Protein AF-A0A2N1NPZ0-F1 (afdb_monomer_lite)

Foldseek 3Di:
DPPLQQWDDDPQDIDGDADPDCPDPRNCQQPVWKKKKKFAAPPDGPVLCVVVCVVQQFSGKDKDDDDPPDRIIMIITTHGPVSGDPPCPDWDWDQDPNTTMTIGIPVPDDPDD

Radius of gyration: 14.01 Å; chains: 1; bounding box: 39×33×36 Å

Organism: NCBI:txid588596

Secondary structure (DSSP, 8-state):
----TTEEEETTEEEEP--S-TTSHHHHHHHHSEEEEEEE-TT--HHHHHHHHHHTTEEEEEEPPPPTT-SSEEEEEEE-GGG--TT--S-EEEEETTEEEEEEETTTS----

Sequence (113 aa):
MKENYWSLEIENFVVRILPGNPDDPEYKKRTSHYFKITGLPLNTTAKDIEPLIKHVYGRTCTFTQTTKSSTMKNAYIYVSPDNYPENAINGASSLFEGYNLHVLPGHLSLKTC

pLDDT: mean 73.77, std 11.31, range [34.0, 85.81]

Structure (mmCIF, N/CA/C/O backbone):
data_AF-A0A2N1NPZ0-F1
#
_entry.id   AF-A0A2N1NPZ0-F1
#
loop_
_atom_site.group_PDB
_atom_site.id
_atom_site.type_symbol
_atom_site.label_atom_id
_atom_site.label_alt_id
_atom_site.label_comp_id
_atom_site.label_asym_id
_atom_site.label_entity_id
_atom_site.label_seq_id
_atom_site.pdbx_PDB_ins_code
_atom_site.Cartn_x
_atom_site.Cartn_y
_atom_site.Cartn_z
_atom_site.occupancy
_atom_site.B_iso_or_equiv
_atom_site.auth_seq_id
_atom_site.auth_comp_id
_atom_site.auth_asym_id
_atom_site.auth_atom_id
_atom_site.pdbx_PDB_model_num
ATOM 1 N N . MET A 1 1 ? -5.711 -20.086 -12.999 1.00 34.00 1 MET A N 1
ATOM 2 C CA . MET A 1 1 ? -5.544 -19.483 -11.660 1.00 34.00 1 MET A CA 1
ATOM 3 C C . MET A 1 1 ? -4.167 -18.836 -11.639 1.00 34.00 1 MET A C 1
ATOM 5 O O . MET A 1 1 ? -3.197 -19.552 -11.815 1.00 34.00 1 MET A O 1
ATOM 9 N N . LYS A 1 2 ? -4.059 -17.500 -11.599 1.00 40.81 2 LYS A N 1
ATOM 10 C CA . LYS A 1 2 ? -2.754 -16.826 -11.472 1.00 40.81 2 LYS A CA 1
ATOM 11 C C . LYS A 1 2 ? -2.488 -16.659 -9.982 1.00 40.81 2 LYS A C 1
ATOM 13 O O . LYS A 1 2 ? -3.129 -15.824 -9.353 1.00 40.81 2 LYS A O 1
ATOM 18 N N . GLU A 1 3 ? -1.609 -17.486 -9.436 1.00 45.66 3 GLU A N 1
ATOM 19 C CA . GLU A 1 3 ? -1.130 -17.368 -8.060 1.00 45.66 3 GLU A CA 1
ATOM 20 C C . GLU A 1 3 ? -0.514 -15.972 -7.866 1.00 45.66 3 GLU A C 1
ATOM 22 O O . GLU A 1 3 ? 0.480 -15.606 -8.496 1.00 45.66 3 GLU A O 1
ATOM 27 N N . ASN A 1 4 ? -1.160 -15.133 -7.054 1.00 57.34 4 ASN A N 1
ATOM 28 C CA . ASN A 1 4 ? -0.650 -13.814 -6.694 1.00 57.34 4 ASN A CA 1
ATOM 29 C C . ASN A 1 4 ? 0.409 -13.973 -5.592 1.00 57.34 4 ASN A C 1
ATOM 31 O O . ASN A 1 4 ? 0.141 -13.691 -4.434 1.00 57.34 4 ASN A O 1
ATOM 35 N N . TYR A 1 5 ? 1.636 -14.376 -5.940 1.00 62.72 5 TYR A N 1
ATOM 36 C CA . TYR A 1 5 ? 2.768 -14.562 -5.001 1.00 62.72 5 TYR A CA 1
ATOM 37 C C . TYR A 1 5 ? 3.243 -13.287 -4.260 1.00 62.72 5 TYR A C 1
ATOM 39 O O . TYR A 1 5 ? 4.321 -13.263 -3.662 1.00 62.72 5 TYR A O 1
ATOM 47 N N . TRP A 1 6 ? 2.500 -12.184 -4.352 1.00 69.31 6 TRP A N 1
ATOM 48 C CA . TRP A 1 6 ? 2.835 -10.894 -3.744 1.00 69.31 6 TRP A CA 1
ATOM 49 C C . TRP A 1 6 ? 2.099 -10.668 -2.421 1.00 69.31 6 TRP A C 1
ATOM 51 O O . TRP A 1 6 ? 2.561 -9.894 -1.575 1.00 69.31 6 TRP A O 1
ATOM 61 N N . SER A 1 7 ? 0.956 -11.322 -2.228 1.00 70.38 7 SER A N 1
ATOM 62 C CA . SER A 1 7 ? 0.201 -11.259 -0.985 1.00 70.38 7 SER A CA 1
ATOM 63 C C . SER A 1 7 ? -0.462 -12.595 -0.680 1.00 70.38 7 SER A C 1
ATOM 65 O O . SER A 1 7 ? -0.866 -13.325 -1.581 1.00 70.38 7 SER A O 1
ATOM 67 N N . LEU A 1 8 ? -0.525 -12.923 0.605 1.00 78.00 8 LEU A N 1
ATOM 68 C CA . LEU A 1 8 ? -1.201 -14.102 1.116 1.00 78.00 8 LEU A CA 1
ATOM 69 C C . LEU A 1 8 ? -2.317 -13.647 2.049 1.00 78.00 8 LEU A C 1
ATOM 71 O O . LEU A 1 8 ? -2.082 -12.863 2.969 1.00 78.00 8 LEU A O 1
ATOM 75 N N . GLU A 1 9 ? -3.520 -14.147 1.816 1.00 70.94 9 GLU A N 1
ATOM 76 C CA . GLU A 1 9 ? -4.661 -13.909 2.690 1.00 70.94 9 GLU A CA 1
ATOM 77 C C . GLU A 1 9 ? -4.708 -15.024 3.738 1.00 70.94 9 GLU A C 1
ATOM 79 O O . GLU A 1 9 ? -4.915 -16.191 3.409 1.00 70.94 9 GLU A O 1
ATOM 84 N N . ILE A 1 10 ? -4.475 -14.672 5.002 1.00 74.44 10 ILE A N 1
ATOM 85 C CA . ILE A 1 10 ? -4.605 -15.574 6.149 1.00 74.44 10 ILE A CA 1
ATOM 86 C C . ILE A 1 10 ? -5.747 -15.040 7.015 1.00 74.44 10 ILE A C 1
ATOM 88 O O . ILE A 1 10 ? -5.583 -14.062 7.740 1.00 74.44 10 ILE A O 1
ATOM 92 N N . GLU A 1 11 ? -6.915 -15.678 6.933 1.00 72.62 11 GLU A N 1
ATOM 93 C CA . GLU A 1 11 ? -8.134 -15.328 7.682 1.00 72.62 11 GLU A CA 1
ATOM 94 C C . GLU A 1 11 ? -8.628 -13.877 7.475 1.00 72.62 11 GLU A C 1
ATOM 96 O O . GLU A 1 11 ? -9.382 -13.585 6.540 1.00 72.62 11 GLU A O 1
ATOM 101 N N . ASN A 1 12 ? -8.253 -12.971 8.384 1.00 67.12 12 ASN A N 1
ATOM 102 C CA . ASN A 1 12 ? -8.567 -11.538 8.353 1.00 67.12 12 ASN A CA 1
ATOM 103 C C . ASN A 1 12 ? -7.326 -10.673 8.083 1.00 67.12 12 ASN A C 1
ATOM 105 O O . ASN A 1 12 ? -7.417 -9.446 8.049 1.00 67.12 12 ASN A O 1
ATOM 109 N N . PHE A 1 13 ? -6.171 -11.304 7.878 1.00 65.88 13 PHE A N 1
ATOM 110 C CA . PHE A 1 13 ? -4.901 -10.653 7.611 1.00 65.88 13 PHE A CA 1
ATOM 111 C C . PHE A 1 13 ? -4.509 -10.824 6.150 1.00 65.88 13 PHE A C 1
ATOM 113 O O . PHE A 1 13 ? -4.664 -11.888 5.556 1.00 65.88 13 PHE A O 1
ATOM 120 N N . VAL A 1 14 ? -3.933 -9.767 5.587 1.00 72.44 14 VAL A N 1
ATOM 121 C CA . VAL A 1 14 ? -3.265 -9.818 4.289 1.00 72.44 14 VAL A CA 1
ATOM 122 C C . VAL A 1 14 ? -1.783 -9.610 4.541 1.00 72.44 14 VAL A C 1
ATOM 124 O O . VAL A 1 14 ? -1.357 -8.535 4.968 1.00 72.44 14 VAL A O 1
ATOM 127 N N . VAL A 1 15 ? -0.999 -10.658 4.319 1.00 74.94 15 VAL A N 1
ATOM 128 C CA . VAL A 1 15 ? 0.448 -10.662 4.518 1.00 74.94 15 VAL A CA 1
ATOM 129 C C . VAL A 1 15 ? 1.124 -10.355 3.192 1.00 74.94 15 VAL A C 1
ATOM 131 O O . VAL A 1 15 ? 0.849 -10.985 2.174 1.00 74.94 15 VAL A O 1
ATOM 134 N N . ARG A 1 16 ? 2.032 -9.381 3.193 1.00 80.50 16 ARG A N 1
ATOM 135 C CA . ARG A 1 16 ? 2.852 -9.056 2.025 1.00 80.50 16 ARG A CA 1
ATOM 136 C C . ARG A 1 16 ? 4.062 -9.982 1.958 1.00 80.50 16 ARG A C 1
ATOM 138 O O . ARG A 1 16 ? 4.824 -10.057 2.916 1.00 80.50 16 ARG A O 1
ATOM 145 N N . ILE A 1 17 ? 4.278 -10.601 0.799 1.00 81.81 17 ILE A N 1
ATOM 146 C CA . ILE A 1 17 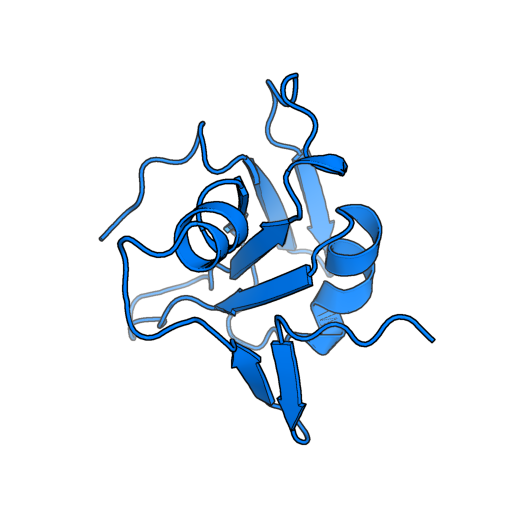? 5.482 -11.387 0.514 1.00 81.81 17 ILE A CA 1
ATOM 147 C C . ILE A 1 17 ? 6.441 -10.515 -0.294 1.00 81.81 17 ILE A C 1
ATOM 149 O O . ILE A 1 17 ? 6.110 -10.041 -1.388 1.00 81.81 17 ILE A O 1
ATOM 153 N N . LEU A 1 18 ? 7.635 -10.293 0.245 1.00 81.44 18 LEU A N 1
ATOM 154 C CA . LEU A 1 18 ? 8.667 -9.468 -0.371 1.00 81.44 18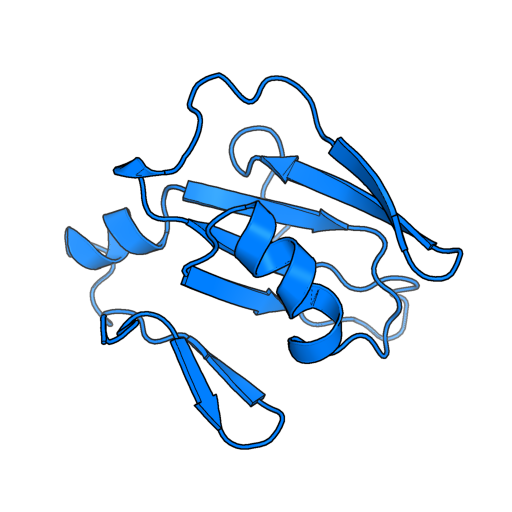 LEU A CA 1
ATOM 155 C C . LEU A 1 18 ? 10.032 -10.161 -0.228 1.00 81.44 18 LEU A C 1
ATOM 157 O O . LEU A 1 18 ? 10.294 -10.728 0.834 1.00 81.44 18 LEU A O 1
ATOM 161 N N . PRO A 1 19 ? 10.897 -10.126 -1.258 1.00 81.06 19 PRO A N 1
ATOM 162 C CA . PRO A 1 19 ? 12.264 -10.621 -1.140 1.00 81.06 19 PRO A CA 1
ATOM 163 C C . PRO A 1 19 ? 13.018 -9.876 -0.035 1.00 81.06 19 PRO A C 1
ATOM 165 O O . PRO A 1 19 ? 12.853 -8.669 0.125 1.00 81.06 19 PRO A O 1
ATOM 168 N N . GLY A 1 20 ? 13.872 -10.579 0.712 1.00 78.12 20 GLY A N 1
ATOM 169 C CA . GLY A 1 20 ? 14.686 -9.956 1.763 1.00 78.12 20 GLY A CA 1
ATOM 170 C C . GLY A 1 20 ? 15.799 -9.046 1.227 1.00 78.12 20 GLY A C 1
ATOM 171 O O . GLY A 1 20 ? 16.284 -8.187 1.956 1.00 78.12 20 GLY A O 1
ATOM 172 N N . ASN A 1 21 ? 16.195 -9.217 -0.040 1.00 84.75 21 ASN A N 1
ATOM 173 C CA . ASN A 1 21 ? 17.233 -8.410 -0.671 1.00 84.75 21 ASN A CA 1
ATOM 174 C C . ASN A 1 21 ? 16.617 -7.196 -1.403 1.00 84.75 21 ASN A C 1
ATOM 176 O O . ASN A 1 21 ? 15.891 -7.397 -2.380 1.00 84.75 21 ASN A O 1
ATOM 180 N N . PRO A 1 22 ? 16.910 -5.949 -0.986 1.00 77.12 22 PRO A N 1
ATOM 181 C CA . PRO A 1 22 ? 16.375 -4.743 -1.621 1.00 77.12 22 PRO A CA 1
ATOM 182 C C . PRO A 1 22 ? 16.925 -4.484 -3.032 1.00 77.12 22 PRO A C 1
ATOM 184 O O . PRO A 1 22 ? 16.308 -3.747 -3.806 1.00 77.12 22 PRO A O 1
ATOM 187 N N . ASP A 1 23 ? 18.066 -5.080 -3.388 1.00 80.69 23 ASP A N 1
ATOM 188 C CA . ASP A 1 23 ? 18.650 -4.935 -4.723 1.00 80.69 23 ASP A CA 1
ATOM 189 C C . ASP A 1 23 ? 18.075 -5.891 -5.761 1.00 80.69 23 ASP A C 1
ATOM 191 O O . ASP A 1 23 ? 18.294 -5.691 -6.960 1.00 80.69 23 ASP A O 1
ATOM 195 N N . ASP A 1 24 ? 17.293 -6.872 -5.313 1.00 82.69 24 ASP A N 1
ATOM 196 C CA . ASP A 1 24 ? 16.669 -7.843 -6.190 1.00 82.69 24 ASP A CA 1
ATOM 197 C C . ASP A 1 24 ? 15.703 -7.149 -7.175 1.00 82.69 24 ASP A C 1
ATOM 199 O O . ASP A 1 24 ? 14.891 -6.300 -6.772 1.00 82.69 24 ASP A O 1
ATOM 203 N N . PRO A 1 25 ? 15.759 -7.476 -8.480 1.00 80.50 25 PRO A N 1
ATOM 204 C CA . PRO A 1 25 ? 14.867 -6.879 -9.472 1.00 80.50 25 PRO A CA 1
ATOM 205 C C . PRO A 1 25 ? 13.392 -7.122 -9.141 1.00 80.50 25 PRO A C 1
ATOM 207 O O . PRO A 1 25 ? 12.542 -6.284 -9.456 1.00 80.50 25 PRO A O 1
ATOM 210 N N . GLU A 1 26 ? 13.066 -8.221 -8.462 1.00 79.62 26 GLU A N 1
ATOM 211 C CA . GLU A 1 26 ? 11.714 -8.516 -8.022 1.00 79.62 26 GLU A CA 1
ATOM 212 C C . GLU A 1 26 ? 11.278 -7.610 -6.864 1.00 79.62 26 GLU A C 1
ATOM 214 O O . GLU A 1 26 ? 10.140 -7.135 -6.860 1.00 79.62 26 GLU A O 1
ATOM 219 N N . TYR A 1 27 ? 12.178 -7.283 -5.930 1.00 81.25 27 TYR A N 1
ATOM 220 C CA . TYR A 1 27 ? 11.913 -6.303 -4.872 1.00 81.25 27 TYR A CA 1
ATOM 221 C C . TYR A 1 27 ? 11.574 -4.938 -5.471 1.00 81.25 27 TYR A C 1
ATOM 223 O O . TYR A 1 27 ? 10.550 -4.339 -5.123 1.00 81.25 27 TYR A O 1
ATOM 231 N N . LYS A 1 28 ? 12.395 -4.466 -6.418 1.00 79.75 28 LYS A N 1
ATOM 232 C CA . LYS A 1 28 ? 12.179 -3.193 -7.122 1.00 79.75 28 LYS A CA 1
ATOM 233 C C . LYS A 1 28 ? 10.850 -3.237 -7.880 1.00 79.75 28 LYS A C 1
ATOM 235 O O . LYS A 1 28 ? 9.991 -2.387 -7.661 1.00 79.75 28 LYS A O 1
ATOM 240 N N . LYS A 1 29 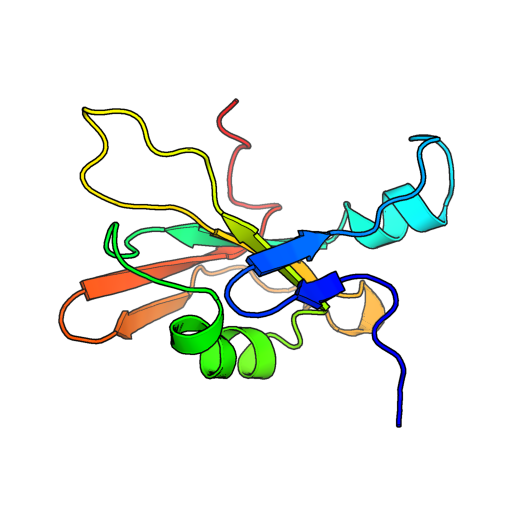? 10.579 -4.303 -8.640 1.00 81.12 29 LYS A N 1
ATOM 241 C CA . LYS A 1 29 ? 9.296 -4.490 -9.343 1.00 81.12 29 LYS A CA 1
ATOM 242 C C . LYS A 1 29 ? 8.082 -4.443 -8.401 1.00 81.12 29 LYS A C 1
ATOM 244 O O . LYS A 1 29 ? 7.068 -3.843 -8.751 1.00 81.12 29 LYS A O 1
ATOM 249 N N . ARG A 1 30 ? 8.186 -5.042 -7.210 1.00 77.38 30 ARG A N 1
ATOM 250 C CA . ARG A 1 30 ? 7.125 -5.100 -6.183 1.00 77.38 30 ARG A CA 1
ATOM 251 C C . ARG A 1 30 ? 6.946 -3.803 -5.387 1.00 77.38 30 ARG A C 1
ATOM 253 O O . ARG A 1 30 ? 5.965 -3.684 -4.650 1.00 77.38 30 ARG A O 1
ATOM 260 N N . THR A 1 31 ? 7.884 -2.858 -5.462 1.00 77.25 31 THR A N 1
ATOM 261 C CA . THR A 1 31 ? 7.892 -1.636 -4.634 1.00 77.25 31 THR A CA 1
ATOM 262 C C . THR A 1 31 ? 7.830 -0.337 -5.432 1.00 77.25 31 THR A C 1
ATOM 264 O O . THR A 1 31 ? 7.422 0.673 -4.858 1.00 77.25 31 THR A O 1
ATOM 267 N N . SER A 1 32 ? 8.173 -0.350 -6.723 1.00 77.75 32 SER A N 1
ATOM 268 C CA . SER A 1 32 ? 8.226 0.856 -7.558 1.00 77.75 32 SER A CA 1
ATOM 269 C C . SER A 1 32 ? 6.858 1.486 -7.816 1.00 77.75 32 SER A C 1
ATOM 271 O O . SER A 1 32 ? 6.729 2.704 -7.737 1.00 77.75 32 SER A O 1
ATOM 273 N N . HIS A 1 33 ? 5.825 0.681 -8.085 1.00 82.06 33 HIS A N 1
ATOM 274 C CA . HIS A 1 33 ? 4.502 1.187 -8.461 1.00 82.06 33 HIS A CA 1
ATOM 275 C C . HIS A 1 33 ? 3.477 0.917 -7.367 1.00 82.06 33 HIS A C 1
ATOM 277 O O . HIS A 1 33 ? 3.146 -0.230 -7.055 1.00 82.06 33 HIS A O 1
ATOM 283 N N . TYR A 1 34 ? 2.964 1.995 -6.780 1.00 83.19 34 TYR A N 1
ATOM 284 C CA . TYR A 1 34 ? 1.922 1.924 -5.768 1.00 83.19 34 TYR A CA 1
ATOM 285 C C . TYR A 1 34 ? 0.941 3.090 -5.870 1.00 83.19 34 TYR A C 1
ATOM 287 O O . TYR A 1 34 ? 1.253 4.144 -6.425 1.00 83.19 34 TYR A O 1
ATOM 295 N N . PHE A 1 35 ? -0.241 2.894 -5.300 1.00 83.06 35 PHE A N 1
ATOM 296 C CA . PHE A 1 35 ? -1.246 3.910 -5.024 1.00 83.06 35 PHE A CA 1
ATOM 297 C C . PHE A 1 35 ? -1.388 4.055 -3.512 1.00 83.06 35 PHE A C 1
ATOM 299 O O . PHE A 1 35 ? -1.501 3.063 -2.795 1.00 83.06 35 PHE A O 1
ATOM 306 N N . LYS A 1 36 ? -1.370 5.288 -3.019 1.00 85.25 36 LYS A N 1
ATOM 307 C CA . LYS A 1 36 ? -1.713 5.632 -1.645 1.00 85.25 36 LYS A CA 1
ATOM 308 C C . LYS A 1 36 ? -3.194 5.970 -1.587 1.00 85.25 36 LYS A C 1
ATOM 310 O O . LYS A 1 36 ? -3.652 6.851 -2.301 1.00 85.25 36 LYS A O 1
ATOM 315 N N . ILE A 1 37 ? -3.918 5.306 -0.709 1.00 85.38 37 ILE A N 1
ATOM 316 C CA . ILE A 1 37 ? -5.299 5.620 -0.373 1.00 85.38 37 ILE A CA 1
ATOM 317 C C . ILE A 1 37 ? -5.294 6.295 0.986 1.00 85.38 37 ILE A C 1
ATOM 319 O O . ILE A 1 37 ? -4.727 5.762 1.943 1.00 85.38 37 ILE A O 1
ATOM 323 N N . THR A 1 38 ? -5.927 7.454 1.069 1.00 84.88 38 THR A N 1
ATOM 324 C CA . THR A 1 38 ? -6.120 8.206 2.309 1.00 84.88 38 THR A CA 1
ATOM 325 C C . THR A 1 38 ? -7.610 8.417 2.569 1.00 84.88 38 THR A C 1
ATOM 327 O O . THR A 1 38 ? -8.434 8.274 1.662 1.00 84.88 38 THR A O 1
ATOM 330 N N . GLY A 1 39 ? -7.964 8.727 3.819 1.00 81.19 39 GLY A N 1
ATOM 331 C CA . GLY A 1 39 ? -9.358 8.957 4.219 1.00 81.19 39 GLY A CA 1
ATOM 332 C C . GLY A 1 39 ? -10.143 7.694 4.585 1.00 81.19 39 GLY A C 1
ATOM 333 O O . GLY A 1 39 ? -11.361 7.761 4.714 1.00 81.19 39 GLY A O 1
ATOM 334 N N . LEU A 1 40 ? -9.476 6.549 4.779 1.00 85.25 40 LEU A N 1
ATOM 335 C CA . LEU A 1 40 ? -10.154 5.316 5.188 1.00 85.25 40 LEU A CA 1
ATOM 336 C C . LEU A 1 40 ? -10.542 5.379 6.674 1.00 85.25 40 LEU A C 1
ATOM 338 O O . LEU A 1 40 ? -9.724 5.818 7.493 1.00 85.25 40 LEU A O 1
ATOM 342 N N . PRO A 1 41 ? -11.729 4.884 7.065 1.00 82.69 41 PRO A N 1
ATOM 343 C CA . PRO A 1 41 ? -12.065 4.734 8.473 1.00 82.69 41 PRO A CA 1
ATOM 344 C C . PRO A 1 41 ? -11.105 3.760 9.173 1.00 82.69 41 PRO A C 1
ATOM 346 O O . PRO A 1 41 ? -10.574 2.819 8.575 1.00 82.69 41 PRO A O 1
ATOM 349 N N . LEU A 1 42 ? -10.876 3.963 10.473 1.00 81.12 42 LEU A N 1
ATOM 350 C CA . LEU A 1 42 ? -9.916 3.164 11.250 1.00 81.12 42 LEU A CA 1
ATOM 351 C C . LEU A 1 42 ? -10.250 1.662 11.263 1.00 81.12 42 LEU A C 1
ATOM 353 O O . LEU A 1 42 ? -9.335 0.835 11.296 1.00 81.12 42 LEU A O 1
ATOM 357 N N . ASN A 1 43 ? -11.539 1.322 11.175 1.00 80.38 43 ASN A N 1
ATOM 358 C CA . ASN A 1 43 ? -12.040 -0.052 11.186 1.00 80.38 43 ASN A CA 1
ATOM 359 C C . ASN A 1 43 ? -12.009 -0.748 9.810 1.00 80.38 43 ASN A C 1
ATOM 361 O O . ASN A 1 43 ? -12.431 -1.893 9.699 1.00 80.38 43 ASN A O 1
ATOM 365 N N . THR A 1 44 ? -11.523 -0.077 8.760 1.00 80.12 44 THR A N 1
ATOM 366 C CA . THR A 1 44 ? -11.510 -0.661 7.409 1.00 80.12 44 THR A CA 1
ATOM 367 C C . THR A 1 44 ? -10.556 -1.847 7.326 1.00 80.12 44 THR A C 1
ATOM 369 O O . THR A 1 44 ? -9.389 -1.739 7.734 1.00 80.12 44 THR A O 1
ATOM 372 N N . THR A 1 45 ? -11.031 -2.947 6.744 1.00 80.12 45 THR A N 1
ATOM 373 C CA . THR A 1 45 ? -10.260 -4.167 6.483 1.00 80.12 45 THR A CA 1
ATOM 374 C C . THR A 1 45 ? -9.919 -4.279 4.994 1.00 80.12 45 THR A C 1
ATOM 376 O O . THR A 1 45 ? -10.503 -3.613 4.142 1.00 80.12 45 THR A O 1
ATOM 379 N N . ALA A 1 46 ? -8.953 -5.132 4.640 1.00 75.56 46 ALA A N 1
ATOM 380 C CA . ALA A 1 46 ? -8.601 -5.385 3.239 1.00 75.56 46 ALA A CA 1
ATOM 381 C C . ALA A 1 46 ? -9.791 -5.881 2.395 1.00 75.56 46 ALA A C 1
ATOM 383 O O . ALA A 1 46 ? -9.860 -5.555 1.214 1.00 75.56 46 ALA A O 1
ATOM 384 N N . LYS A 1 47 ? -10.732 -6.613 3.011 1.00 77.69 47 LYS A N 1
ATOM 385 C CA . LYS A 1 47 ? -11.948 -7.128 2.364 1.00 77.69 47 LYS A CA 1
ATOM 386 C C . LYS A 1 47 ? -12.885 -6.005 1.908 1.00 77.69 47 LYS A C 1
ATOM 388 O O . LYS A 1 47 ? -13.423 -6.074 0.810 1.00 77.69 47 LYS A O 1
ATOM 393 N N . ASP A 1 48 ? -13.010 -4.935 2.693 1.00 79.00 48 ASP A N 1
ATOM 394 C CA . ASP A 1 48 ? -13.856 -3.782 2.346 1.00 79.00 48 ASP A CA 1
ATOM 395 C C . ASP A 1 48 ? -13.298 -3.008 1.140 1.00 79.00 48 ASP A C 1
ATOM 397 O O . ASP A 1 48 ? -14.041 -2.484 0.313 1.00 79.00 48 ASP A O 1
ATOM 401 N N . ILE A 1 49 ? -11.967 -2.973 1.008 1.00 79.06 49 ILE A N 1
ATOM 402 C CA . ILE A 1 49 ? -11.251 -2.275 -0.073 1.00 79.06 49 ILE A CA 1
ATOM 403 C C . ILE A 1 49 ? -10.994 -3.210 -1.266 1.00 79.06 49 ILE A C 1
ATOM 405 O O . ILE A 1 49 ? -10.544 -2.763 -2.318 1.00 79.06 49 ILE A O 1
ATOM 409 N N . GLU A 1 50 ? -11.321 -4.499 -1.168 1.00 80.31 50 GLU A N 1
ATOM 410 C CA . GLU A 1 50 ? -11.191 -5.478 -2.250 1.00 80.31 50 GLU A CA 1
ATOM 411 C C . GLU A 1 50 ? -11.756 -5.010 -3.608 1.00 80.31 50 GLU A C 1
ATOM 413 O O . GLU A 1 50 ? -11.038 -5.143 -4.607 1.00 80.31 50 GLU A O 1
ATOM 418 N N . PRO A 1 51 ? -12.968 -4.418 -3.711 1.00 79.44 51 PRO A N 1
ATOM 419 C CA . PRO A 1 51 ? -13.466 -3.902 -4.990 1.00 79.44 51 PRO A CA 1
ATOM 420 C C . PRO A 1 51 ? -12.559 -2.815 -5.574 1.00 79.44 51 PRO A C 1
ATOM 422 O O . PRO A 1 51 ? -12.337 -2.772 -6.785 1.00 79.44 51 PRO A O 1
ATOM 425 N N . LEU A 1 52 ? -11.979 -1.973 -4.719 1.00 78.25 52 LEU A N 1
ATOM 426 C CA . LEU A 1 52 ? -11.069 -0.914 -5.130 1.00 78.25 52 LEU A CA 1
ATOM 427 C C . LEU A 1 52 ? -9.701 -1.484 -5.528 1.00 78.25 52 LEU A C 1
ATOM 429 O O . LEU A 1 52 ? -9.154 -1.069 -6.547 1.00 78.25 52 LEU A O 1
ATOM 433 N N . ILE A 1 53 ? -9.193 -2.493 -4.809 1.00 79.44 53 ILE A N 1
ATOM 434 C CA . ILE A 1 53 ? -7.981 -3.246 -5.177 1.00 79.44 53 ILE A CA 1
ATOM 435 C C . ILE A 1 53 ? -8.155 -3.879 -6.562 1.00 79.44 53 ILE A C 1
ATOM 437 O O . ILE A 1 53 ? -7.278 -3.731 -7.411 1.00 79.44 53 ILE A O 1
ATOM 441 N N . LYS A 1 54 ? -9.293 -4.529 -6.828 1.00 80.75 54 LYS A N 1
ATOM 442 C CA . LYS A 1 54 ? -9.596 -5.122 -8.140 1.00 80.75 54 LYS A CA 1
ATOM 443 C C . LYS A 1 54 ? -9.687 -4.066 -9.239 1.00 80.75 54 LYS A C 1
ATOM 445 O O . LYS A 1 54 ? -9.161 -4.292 -10.325 1.00 80.75 54 LYS A O 1
ATOM 450 N N . HIS A 1 55 ? -10.297 -2.916 -8.955 1.00 79.56 55 HIS A N 1
ATOM 451 C CA . HIS A 1 55 ? -10.427 -1.817 -9.914 1.00 79.56 55 HIS A CA 1
ATOM 452 C C . HIS A 1 55 ? -9.068 -1.252 -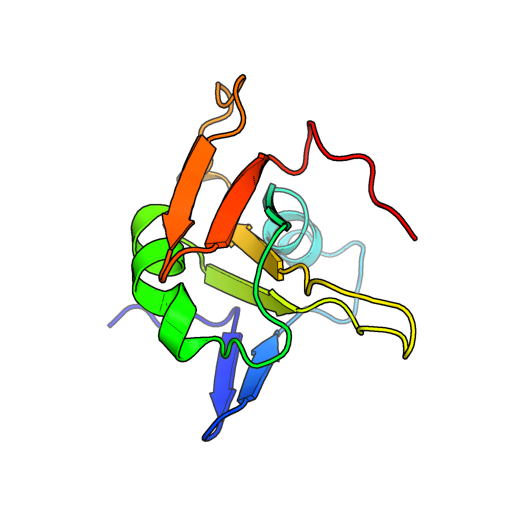10.351 1.00 79.56 55 HIS A C 1
ATOM 454 O O . HIS A 1 55 ? -8.854 -1.002 -11.535 1.00 79.56 55 HIS A O 1
ATOM 460 N N . VAL A 1 56 ? -8.127 -1.098 -9.415 1.00 75.38 56 VAL A N 1
ATOM 461 C CA . VAL A 1 56 ? -6.771 -0.589 -9.702 1.00 75.38 56 VAL A CA 1
ATOM 462 C C . VAL A 1 56 ? -5.772 -1.691 -10.079 1.00 75.38 56 VAL A C 1
ATOM 464 O O . VAL A 1 56 ? -4.570 -1.436 -10.135 1.00 75.38 56 VAL A O 1
ATOM 467 N N . TYR A 1 57 ? -6.244 -2.921 -10.317 1.00 78.50 57 TYR A N 1
ATOM 468 C CA . TYR A 1 57 ? -5.415 -4.106 -10.583 1.00 78.50 57 TYR A CA 1
ATOM 469 C C . TYR A 1 57 ? -4.322 -4.351 -9.525 1.00 78.50 57 TYR A C 1
ATOM 471 O O . TYR A 1 57 ? -3.229 -4.846 -9.820 1.00 78.50 57 TYR A O 1
ATOM 479 N N . GLY A 1 58 ? -4.625 -4.011 -8.272 1.00 75.94 58 GLY A N 1
ATOM 480 C CA . GLY A 1 58 ? -3.740 -4.168 -7.129 1.00 75.94 58 GLY A CA 1
ATOM 481 C C . GLY A 1 58 ? -3.368 -5.623 -6.863 1.00 75.94 58 GLY A C 1
ATOM 482 O O . GLY A 1 58 ? -4.210 -6.518 -6.879 1.00 75.94 58 GLY A O 1
ATOM 483 N N . ARG A 1 59 ? -2.080 -5.853 -6.603 1.00 77.81 59 ARG A N 1
ATOM 484 C CA . ARG A 1 59 ? -1.499 -7.166 -6.275 1.00 77.81 59 ARG A CA 1
ATOM 485 C C . ARG A 1 59 ? -1.306 -7.365 -4.775 1.00 77.81 59 ARG A C 1
ATOM 487 O O . ARG A 1 59 ? -1.363 -8.491 -4.289 1.00 77.81 59 ARG A O 1
ATOM 494 N N . THR A 1 60 ? -1.071 -6.275 -4.050 1.00 78.81 60 THR A N 1
ATOM 495 C CA . THR A 1 60 ? -0.884 -6.274 -2.595 1.00 78.81 60 THR A CA 1
ATOM 496 C C . THR A 1 60 ? -1.473 -5.003 -2.016 1.00 78.81 60 THR A C 1
ATOM 498 O O . THR A 1 60 ? -1.256 -3.931 -2.572 1.00 78.81 60 THR A O 1
ATOM 501 N N . CYS A 1 61 ? -2.141 -5.107 -0.870 1.00 80.62 61 CYS A N 1
ATOM 502 C CA . CYS A 1 61 ? -2.568 -3.967 -0.067 1.00 80.62 61 CYS A CA 1
ATOM 503 C C . CYS A 1 61 ? -1.852 -3.994 1.288 1.00 80.62 61 CYS A C 1
ATOM 505 O O . CYS A 1 61 ? -1.731 -5.043 1.917 1.00 80.62 61 CYS A O 1
ATOM 507 N N . THR A 1 62 ? -1.347 -2.851 1.739 1.00 82.19 62 THR A N 1
ATOM 508 C CA . THR A 1 62 ? -0.679 -2.701 3.036 1.00 82.19 62 THR A CA 1
ATOM 509 C C . THR A 1 62 ? -1.215 -1.473 3.746 1.00 82.19 62 THR A C 1
ATOM 511 O O . THR A 1 62 ? -1.194 -0.379 3.194 1.00 82.19 62 THR A O 1
ATOM 514 N N . PHE A 1 63 ? -1.666 -1.633 4.983 1.00 83.50 63 PHE A N 1
ATOM 515 C CA . PHE A 1 63 ? -2.133 -0.517 5.797 1.00 83.50 63 PHE A CA 1
ATOM 516 C C . PHE A 1 63 ? -0.981 0.139 6.555 1.00 83.50 63 PHE A C 1
ATOM 518 O O . PHE A 1 63 ? -0.070 -0.541 7.027 1.00 83.50 63 PHE A O 1
ATOM 525 N N . THR A 1 6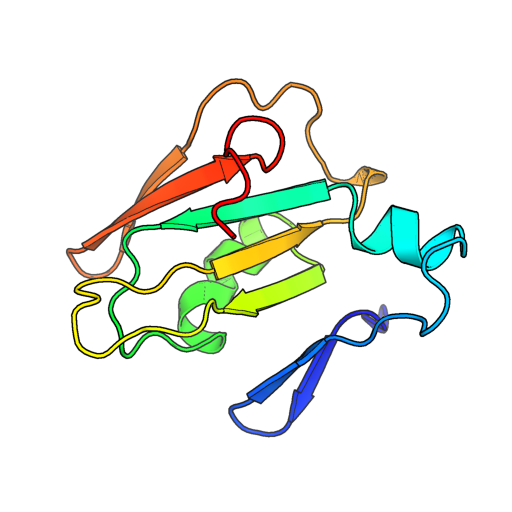4 ? -1.028 1.461 6.706 1.00 81.00 64 THR A N 1
ATOM 526 C CA . THR A 1 64 ? -0.132 2.165 7.629 1.00 81.00 64 THR A CA 1
ATOM 527 C C . THR A 1 64 ? -0.526 1.885 9.067 1.00 81.00 64 THR A C 1
ATOM 529 O O . THR A 1 64 ? -1.718 1.837 9.384 1.00 81.00 64 THR A O 1
ATOM 532 N N . GLN A 1 65 ? 0.467 1.806 9.951 1.00 74.38 65 GLN A N 1
ATOM 533 C CA . GLN A 1 65 ? 0.214 1.828 11.387 1.00 74.38 65 GLN A CA 1
ATOM 534 C C . GLN A 1 65 ? -0.468 3.148 11.763 1.00 74.38 65 GLN A C 1
ATOM 536 O O . GLN A 1 65 ? 0.021 4.230 11.445 1.00 74.38 65 GLN A O 1
ATOM 541 N N . THR A 1 66 ? -1.625 3.052 12.409 1.00 76.44 66 THR A N 1
ATOM 542 C CA . THR A 1 66 ? -2.371 4.206 12.915 1.00 76.44 66 THR A CA 1
ATOM 543 C C . THR A 1 66 ? -1.914 4.515 14.335 1.00 76.44 66 THR A C 1
ATOM 545 O O . THR A 1 66 ? -1.887 3.625 15.184 1.00 76.44 66 THR A O 1
ATOM 548 N N . THR A 1 67 ? -1.575 5.770 14.617 1.00 75.00 67 THR A N 1
ATOM 549 C CA . THR A 1 67 ? -1.302 6.248 15.981 1.00 75.00 67 THR A CA 1
ATOM 550 C C . THR A 1 67 ? -2.606 6.590 16.711 1.00 75.00 67 THR A C 1
ATOM 552 O O . THR A 1 67 ? -3.651 6.751 16.085 1.00 75.00 67 THR A O 1
ATOM 555 N N . LYS A 1 68 ? -2.571 6.741 18.045 1.00 72.00 68 LYS A N 1
ATOM 556 C CA . LYS A 1 68 ? -3.766 7.081 18.853 1.00 72.00 68 LYS A CA 1
ATOM 557 C C . LYS A 1 68 ? -4.432 8.412 18.463 1.00 72.00 68 LYS A C 1
ATOM 559 O O . LYS A 1 68 ? -5.599 8.609 18.767 1.00 72.00 68 LYS A O 1
ATOM 564 N N . SER A 1 69 ? -3.695 9.316 17.816 1.00 76.06 69 SER A N 1
ATOM 565 C CA . SER A 1 69 ? -4.190 10.604 17.313 1.00 76.06 69 SER A CA 1
ATOM 566 C C . SER A 1 69 ? -4.690 10.551 15.865 1.00 76.06 69 SER A C 1
ATOM 568 O O . SER A 1 69 ? -5.178 11.557 15.355 1.00 76.06 69 SER A O 1
ATOM 570 N N . SER A 1 70 ? -4.552 9.413 15.177 1.00 74.25 70 SER A N 1
ATOM 571 C CA . SER A 1 70 ? -4.974 9.280 13.784 1.00 74.25 70 SER A CA 1
ATOM 572 C C . SER A 1 70 ? -6.493 9.180 13.691 1.00 74.25 70 SER A C 1
ATOM 574 O O . SER A 1 70 ? -7.098 8.279 14.263 1.00 74.25 70 SER A O 1
ATOM 576 N N . THR A 1 71 ? -7.106 10.088 12.936 1.00 78.50 71 THR A N 1
ATOM 577 C CA . THR A 1 71 ? -8.549 10.084 12.642 1.00 78.50 71 THR A CA 1
ATOM 578 C C . THR A 1 71 ? -8.901 9.229 11.424 1.00 78.50 71 THR A C 1
ATOM 580 O O . THR A 1 71 ? -10.058 8.867 11.233 1.00 78.50 71 THR A O 1
ATOM 583 N N . MET A 1 72 ? -7.901 8.887 10.609 1.00 82.06 72 MET A N 1
ATOM 584 C CA . MET A 1 72 ? -8.034 8.093 9.392 1.00 82.06 72 MET A CA 1
ATOM 585 C C . MET A 1 72 ? -6.885 7.091 9.274 1.00 82.06 72 MET A C 1
ATOM 587 O O . MET A 1 72 ? -5.794 7.304 9.804 1.00 82.06 72 MET A O 1
ATOM 591 N N . LYS A 1 73 ? -7.116 6.009 8.538 1.00 85.62 73 LYS A N 1
ATOM 592 C CA . LYS A 1 73 ? -6.101 5.031 8.146 1.00 85.62 73 LYS A CA 1
ATOM 593 C C . LYS A 1 73 ? -5.683 5.297 6.698 1.00 85.62 73 LYS A C 1
ATOM 595 O O . LYS A 1 73 ? -6.486 5.740 5.878 1.00 85.62 73 LYS A O 1
ATOM 600 N N . ASN A 1 74 ? -4.422 5.020 6.380 1.00 85.31 74 ASN A N 1
ATOM 601 C CA . ASN A 1 74 ? -3.939 5.033 5.004 1.00 85.31 74 ASN A CA 1
ATOM 602 C C . ASN A 1 74 ? -3.634 3.605 4.555 1.00 85.31 74 ASN A C 1
ATOM 604 O O . ASN A 1 74 ? -3.235 2.756 5.358 1.00 85.31 74 ASN A O 1
ATOM 608 N N . ALA A 1 75 ? -3.804 3.348 3.266 1.00 84.81 75 ALA A N 1
ATOM 609 C CA . ALA A 1 75 ? -3.438 2.087 2.642 1.00 84.81 75 ALA A CA 1
ATOM 610 C C . ALA A 1 75 ? -2.537 2.336 1.434 1.00 84.81 75 ALA A C 1
ATOM 612 O O . ALA A 1 75 ? -2.660 3.343 0.744 1.00 84.81 75 ALA A O 1
ATOM 613 N N . TYR A 1 76 ? -1.636 1.405 1.169 1.00 85.69 76 TYR A N 1
ATOM 614 C CA . TYR A 1 76 ? -0.793 1.373 -0.011 1.00 85.69 76 TYR A CA 1
ATOM 615 C C . TYR A 1 76 ? -1.152 0.139 -0.822 1.00 85.69 76 TYR A C 1
ATOM 617 O O . TYR A 1 76 ? -1.006 -0.984 -0.340 1.00 85.69 76 TYR A O 1
ATOM 625 N N . ILE A 1 77 ? -1.609 0.348 -2.050 1.00 85.81 77 ILE A N 1
ATOM 626 C CA . ILE A 1 77 ? -1.863 -0.722 -3.006 1.00 85.81 77 ILE A CA 1
ATOM 627 C C . ILE A 1 77 ? -0.707 -0.769 -3.993 1.00 85.81 77 ILE A C 1
ATOM 629 O O . ILE A 1 77 ? -0.479 0.189 -4.723 1.00 85.81 77 ILE A O 1
ATOM 633 N N . TYR A 1 78 ? 0.006 -1.887 -4.035 1.00 83.38 78 TYR A N 1
ATOM 634 C CA . TYR A 1 78 ? 1.075 -2.134 -4.996 1.00 83.38 78 TYR A CA 1
ATOM 635 C C . TYR A 1 78 ? 0.514 -2.790 -6.250 1.00 83.38 78 TYR A C 1
ATOM 637 O O . TYR A 1 78 ? -0.297 -3.717 -6.169 1.00 83.38 78 TYR A O 1
ATOM 645 N N . VAL A 1 79 ? 0.968 -2.320 -7.406 1.00 82.75 79 VAL A N 1
ATOM 646 C CA . VAL A 1 79 ? 0.490 -2.754 -8.724 1.00 82.75 79 VAL A CA 1
ATOM 647 C C . VAL A 1 79 ? 1.685 -3.215 -9.548 1.00 82.75 79 VAL A C 1
ATOM 649 O O . VAL A 1 79 ? 2.805 -2.743 -9.360 1.00 82.75 79 VAL A O 1
ATOM 652 N N . SER A 1 80 ? 1.467 -4.171 -10.448 1.00 79.88 80 SER A N 1
ATOM 653 C CA . SER A 1 80 ? 2.499 -4.540 -11.417 1.00 79.88 80 SER A CA 1
ATOM 654 C C . SER A 1 80 ? 2.775 -3.360 -12.363 1.00 79.88 80 SER A C 1
ATOM 656 O O . SER A 1 80 ? 1.817 -2.697 -12.759 1.00 79.88 80 SER A O 1
ATOM 658 N N . PRO A 1 81 ? 4.036 -3.116 -12.766 1.00 74.38 81 PRO A N 1
ATOM 659 C CA . PRO A 1 81 ? 4.378 -2.027 -13.689 1.00 74.38 81 PRO A CA 1
ATOM 660 C C . PRO A 1 81 ? 3.588 -2.104 -15.001 1.00 74.38 81 PRO A C 1
ATOM 662 O O . PRO A 1 81 ? 3.124 -1.086 -15.490 1.00 74.38 81 PRO A O 1
ATOM 665 N N . ASP A 1 82 ? 3.333 -3.316 -15.502 1.00 72.88 82 ASP A N 1
ATOM 666 C CA . ASP A 1 82 ? 2.552 -3.572 -16.720 1.00 72.88 82 ASP A CA 1
ATOM 667 C C . ASP A 1 82 ? 1.106 -3.037 -16.664 1.00 72.88 82 ASP A C 1
ATOM 669 O O . ASP A 1 82 ? 0.486 -2.787 -17.692 1.00 72.88 82 ASP A O 1
ATOM 673 N N . ASN A 1 83 ? 0.556 -2.879 -15.457 1.00 69.62 83 ASN A N 1
ATOM 674 C CA . ASN A 1 83 ? -0.810 -2.419 -15.207 1.00 69.62 83 ASN A CA 1
ATOM 675 C C . ASN A 1 83 ? -0.851 -1.015 -14.590 1.00 69.62 83 ASN A C 1
ATOM 677 O O . ASN A 1 83 ? -1.933 -0.538 -14.243 1.00 69.62 83 ASN A O 1
ATOM 681 N N . TYR A 1 84 ? 0.302 -0.365 -14.410 1.00 69.81 84 TYR A N 1
ATOM 682 C CA . TYR A 1 84 ? 0.371 0.963 -13.823 1.00 69.81 84 TYR A CA 1
ATOM 683 C C . TYR A 1 84 ? 0.265 2.024 -14.924 1.00 69.81 84 TYR A C 1
ATOM 685 O O . TYR A 1 84 ? 1.160 2.114 -15.763 1.00 69.81 84 TYR A O 1
ATOM 693 N N . PRO A 1 85 ? -0.793 2.851 -14.946 1.00 66.50 85 PRO A N 1
ATOM 694 C CA . PRO A 1 85 ? -0.861 3.957 -15.887 1.00 66.50 85 PRO A CA 1
ATOM 695 C C . PRO A 1 85 ? 0.207 5.000 -15.526 1.00 66.50 85 PRO A C 1
ATOM 697 O O . PRO A 1 85 ? 0.041 5.761 -14.574 1.00 66.50 85 PRO A O 1
ATOM 700 N N . GLU A 1 86 ? 1.290 5.067 -16.307 1.00 59.34 86 GLU A N 1
ATOM 701 C CA . GLU A 1 86 ? 2.331 6.106 -16.180 1.00 59.34 86 GLU A CA 1
ATOM 702 C C . GLU A 1 86 ? 1.760 7.529 -16.338 1.00 59.34 86 GLU A C 1
ATOM 704 O O . GLU A 1 86 ? 2.319 8.487 -15.817 1.00 59.34 86 GLU A O 1
ATOM 709 N N . ASN A 1 87 ? 0.585 7.655 -16.967 1.00 55.94 87 ASN A N 1
ATOM 710 C CA . ASN A 1 87 ? -0.149 8.906 -17.174 1.00 55.94 87 ASN A CA 1
ATOM 711 C C . ASN A 1 87 ? -1.159 9.245 -16.056 1.00 55.94 87 ASN A C 1
ATOM 713 O O . ASN A 1 87 ? -2.074 10.044 -16.272 1.00 55.94 87 ASN A O 1
ATOM 717 N N . ALA A 1 88 ? -1.068 8.629 -14.873 1.00 58.88 88 ALA A N 1
ATOM 718 C CA . ALA A 1 88 ? -1.935 8.972 -13.744 1.00 58.88 88 ALA A CA 1
ATOM 719 C C . ALA A 1 88 ? -1.528 10.324 -13.129 1.00 58.88 88 ALA A C 1
ATOM 721 O O . ALA A 1 88 ? -0.782 10.374 -12.160 1.00 58.88 88 ALA A O 1
ATOM 722 N N . ILE A 1 89 ? -2.026 11.419 -13.705 1.00 52.69 89 ILE A N 1
ATOM 723 C CA . ILE A 1 89 ? -1.688 12.798 -13.305 1.00 52.69 89 ILE A CA 1
ATOM 724 C C . ILE A 1 89 ? -2.569 13.284 -12.139 1.00 52.69 89 ILE A C 1
ATOM 726 O O . ILE A 1 89 ? -2.162 14.146 -11.365 1.00 52.69 89 ILE A O 1
ATOM 730 N N . ASN A 1 90 ? -3.766 12.709 -11.979 1.00 54.97 90 ASN A N 1
ATOM 731 C CA . ASN A 1 90 ? -4.755 13.169 -11.007 1.00 54.97 90 ASN A CA 1
ATOM 732 C C . ASN A 1 90 ? -5.072 12.091 -9.972 1.00 54.97 90 ASN A C 1
ATOM 734 O O . ASN A 1 90 ? -5.275 10.922 -10.304 1.00 54.97 90 ASN A O 1
ATOM 738 N N . GLY A 1 91 ? -5.153 12.511 -8.710 1.00 60.69 91 GLY A N 1
ATOM 739 C CA . GLY A 1 91 ? -5.744 11.696 -7.661 1.00 60.69 91 GLY A CA 1
ATOM 740 C C . GLY A 1 91 ? -7.230 11.473 -7.929 1.00 60.69 91 GLY A C 1
ATOM 741 O O . GLY A 1 91 ? -7.936 12.412 -8.293 1.00 60.69 91 GLY A O 1
ATOM 742 N N . ALA A 1 92 ? -7.713 10.250 -7.742 1.00 69.00 92 ALA A N 1
ATOM 743 C CA . ALA A 1 92 ? -9.140 9.959 -7.798 1.00 69.00 92 ALA A CA 1
ATOM 744 C C . ALA A 1 92 ? -9.732 10.106 -6.396 1.00 69.00 92 ALA A C 1
ATOM 746 O O . ALA A 1 92 ? -9.227 9.511 -5.447 1.00 69.00 92 ALA A O 1
ATOM 747 N N . SER A 1 93 ? -10.800 10.883 -6.249 1.00 67.81 93 SER A N 1
ATOM 748 C CA . SER A 1 93 ? -11.577 10.929 -5.011 1.00 67.81 93 SER A CA 1
ATOM 749 C C . SER A 1 93 ? -12.888 10.176 -5.195 1.00 67.81 93 SER A C 1
ATOM 751 O O . SER A 1 93 ? -13.596 10.435 -6.167 1.00 67.81 93 SER A O 1
ATOM 753 N N . SER A 1 94 ? -13.228 9.279 -4.275 1.00 71.88 94 SER A N 1
ATOM 754 C CA . SER A 1 94 ? -14.501 8.553 -4.295 1.00 71.88 94 SER A CA 1
ATOM 755 C C . SER A 1 94 ? -15.142 8.561 -2.918 1.00 71.88 94 SER A C 1
ATOM 757 O O . SER A 1 94 ? -14.446 8.504 -1.908 1.00 71.88 94 SER A O 1
ATOM 759 N N . LEU A 1 95 ? -16.472 8.588 -2.873 1.00 70.25 95 LEU A N 1
ATOM 760 C CA . LEU A 1 95 ? -17.212 8.391 -1.633 1.00 70.25 95 LEU A CA 1
ATOM 761 C C . LEU A 1 95 ? -17.316 6.886 -1.352 1.00 70.25 95 LEU A C 1
ATOM 763 O O . LEU A 1 95 ? -17.764 6.129 -2.213 1.00 70.25 95 LEU A O 1
ATOM 767 N N . PHE A 1 96 ? -16.909 6.452 -0.166 1.00 68.56 96 PHE A N 1
ATOM 768 C CA . PHE A 1 96 ? -17.043 5.075 0.303 1.00 68.56 96 PHE A CA 1
ATOM 769 C C . PHE A 1 96 ? -17.680 5.095 1.687 1.00 68.56 96 PHE A C 1
ATOM 771 O O . PHE A 1 96 ? -17.105 5.653 2.616 1.00 68.56 96 PHE A O 1
ATOM 778 N N . GLU A 1 97 ? -18.895 4.556 1.808 1.00 66.56 97 GLU A N 1
ATOM 779 C CA . GLU A 1 97 ? -19.657 4.510 3.070 1.00 66.56 97 GLU A CA 1
ATOM 780 C C . GLU A 1 97 ? -19.753 5.863 3.812 1.00 66.56 97 GLU A C 1
ATOM 782 O O . GLU A 1 97 ? -19.719 5.930 5.036 1.00 66.56 97 GLU A O 1
ATOM 787 N N . GLY A 1 98 ? -19.852 6.971 3.066 1.00 67.88 98 GLY A N 1
ATOM 788 C CA . GLY A 1 98 ? -19.909 8.326 3.634 1.00 67.88 98 GLY A CA 1
ATOM 789 C C . GLY A 1 98 ? -18.546 8.965 3.935 1.00 67.88 98 GLY A C 1
ATOM 790 O O . GLY A 1 98 ? -18.497 10.137 4.306 1.00 67.88 98 GLY A O 1
ATOM 791 N N . TYR A 1 99 ? -17.442 8.247 3.722 1.00 74.19 99 TYR A N 1
ATOM 792 C CA . TYR A 1 99 ? -16.076 8.759 3.826 1.00 74.19 99 TYR A CA 1
ATOM 793 C C . TYR A 1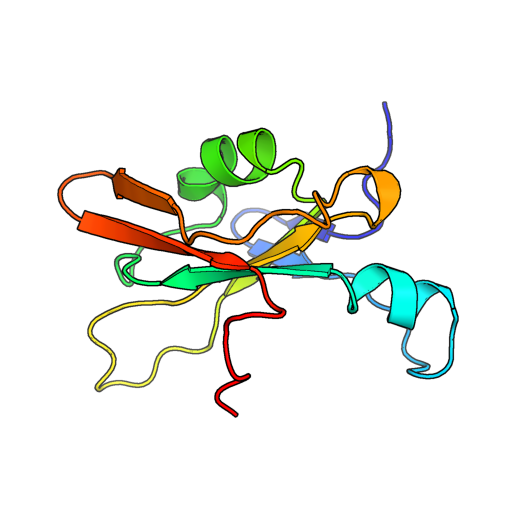 99 ? -15.535 9.160 2.451 1.00 74.19 99 TYR A C 1
ATOM 795 O O . TYR A 1 99 ? -15.717 8.452 1.461 1.00 74.19 99 TYR A O 1
ATOM 803 N N . ASN A 1 100 ? -14.839 10.297 2.384 1.00 78.38 100 ASN A N 1
ATOM 804 C CA . ASN A 1 100 ? -14.138 10.721 1.174 1.00 78.38 100 ASN A CA 1
ATOM 805 C C . ASN A 1 100 ? -12.789 10.001 1.095 1.00 78.38 100 ASN A C 1
ATOM 807 O O . ASN A 1 100 ? -11.858 10.323 1.835 1.00 78.38 100 ASN A O 1
ATOM 811 N N . LEU A 1 101 ? -12.690 9.021 0.201 1.00 81.50 101 LEU A N 1
ATOM 812 C CA . LEU A 1 101 ? -11.440 8.348 -0.118 1.00 81.50 101 LEU A CA 1
ATOM 813 C C . LEU A 1 101 ? -10.684 9.142 -1.165 1.00 81.50 101 LEU A C 1
ATOM 815 O O . LEU A 1 101 ? -11.263 9.543 -2.173 1.00 81.50 101 LEU A O 1
ATOM 819 N N . HIS A 1 102 ? -9.380 9.288 -0.973 1.00 81.44 102 HIS A N 1
ATOM 820 C CA . HIS A 1 102 ? -8.490 9.866 -1.972 1.00 81.44 102 HIS A CA 1
ATOM 821 C C . HIS A 1 102 ? -7.442 8.834 -2.375 1.00 81.44 102 HIS A C 1
ATOM 823 O O . HIS A 1 102 ? -6.658 8.372 -1.550 1.00 81.44 102 HIS A O 1
ATOM 829 N N . VAL A 1 103 ? -7.427 8.476 -3.653 1.00 82.81 103 VAL A N 1
ATOM 830 C CA . VAL A 1 103 ? -6.464 7.571 -4.277 1.00 82.81 103 VAL A CA 1
ATOM 831 C C . VAL A 1 103 ? -5.433 8.417 -5.010 1.00 82.81 103 VAL A C 1
ATOM 833 O O . VAL A 1 103 ? -5.731 9.051 -6.017 1.00 82.81 103 VAL A O 1
ATOM 836 N N . LEU A 1 104 ? -4.211 8.434 -4.497 1.00 81.94 104 LEU A N 1
ATOM 837 C CA . LEU A 1 104 ? -3.084 9.188 -5.026 1.00 81.94 104 LEU A CA 1
ATOM 838 C C . LEU A 1 104 ? -2.034 8.217 -5.571 1.00 81.94 104 LEU A C 1
ATOM 840 O O . LEU A 1 104 ? -1.655 7.275 -4.875 1.00 81.94 104 LEU A O 1
ATOM 844 N N . PRO A 1 105 ? -1.507 8.417 -6.784 1.00 78.81 105 PRO A N 1
ATOM 845 C CA . PRO A 1 105 ? -0.396 7.612 -7.258 1.00 78.81 105 PRO A CA 1
ATOM 846 C C . PRO A 1 105 ? 0.870 7.895 -6.434 1.00 78.81 105 PRO A C 1
ATOM 848 O O . PRO A 1 105 ? 1.128 9.014 -5.987 1.00 78.81 105 PRO A O 1
ATOM 851 N N . GLY A 1 106 ? 1.674 6.857 -6.214 1.00 68.50 106 GLY A N 1
ATOM 852 C CA . GLY A 1 106 ? 2.841 6.887 -5.335 1.00 68.50 106 GLY A CA 1
ATOM 853 C C . GLY A 1 106 ? 3.931 7.869 -5.752 1.00 68.50 106 GLY A C 1
ATOM 854 O O . GLY A 1 106 ? 4.674 8.324 -4.889 1.00 68.50 106 GLY A O 1
ATOM 855 N N . HIS A 1 107 ? 3.984 8.239 -7.035 1.00 67.19 107 HIS A N 1
ATOM 856 C CA . HIS A 1 107 ? 4.890 9.268 -7.545 1.00 67.19 107 HIS A CA 1
ATOM 857 C C . HIS A 1 107 ? 4.433 10.704 -7.211 1.00 67.19 107 HIS A C 1
ATOM 859 O O . HIS A 1 107 ? 5.263 11.606 -7.200 1.00 67.19 107 HIS A O 1
ATOM 865 N N . LEU A 1 108 ? 3.144 10.921 -6.900 1.00 60.88 108 LEU A N 1
ATOM 866 C CA . LEU A 1 108 ? 2.596 12.214 -6.449 1.00 60.88 108 LEU A CA 1
ATOM 867 C C . LEU A 1 108 ? 2.529 12.320 -4.923 1.00 60.88 108 LEU A C 1
ATOM 869 O O . LEU A 1 108 ? 2.562 13.415 -4.365 1.00 60.88 108 LEU A O 1
ATOM 873 N N . SER A 1 109 ? 2.429 11.189 -4.222 1.00 52.75 109 SER A N 1
ATOM 874 C CA . SER A 1 109 ? 2.436 11.186 -2.764 1.00 52.75 109 SER A CA 1
ATOM 875 C C . SER A 1 109 ? 3.864 11.122 -2.227 1.00 52.75 109 SER A C 1
ATOM 877 O O . SER A 1 109 ? 4.469 10.050 -2.213 1.00 52.75 109 SER A O 1
ATOM 879 N N . LEU A 1 110 ? 4.348 12.226 -1.647 1.00 48.97 110 LEU A N 1
ATOM 880 C CA . LEU A 1 110 ? 5.510 12.214 -0.751 1.00 48.97 110 LEU A CA 1
ATOM 881 C C . LEU A 1 110 ? 5.340 11.083 0.279 1.00 48.97 110 LEU A C 1
ATOM 883 O O . LEU A 1 110 ? 4.323 11.020 0.983 1.00 48.97 110 LEU A O 1
ATOM 887 N N . LYS A 1 111 ? 6.303 10.150 0.329 1.00 43.44 111 LYS A N 1
ATOM 888 C CA . LYS A 1 111 ? 6.347 9.109 1.363 1.00 43.44 111 LYS A CA 1
ATOM 889 C C . LYS A 1 111 ? 6.479 9.817 2.704 1.00 43.44 111 LYS A C 1
ATOM 891 O O . LYS A 1 111 ? 7.506 10.420 2.988 1.00 43.44 111 LYS A O 1
ATOM 896 N N . THR A 1 112 ? 5.418 9.789 3.497 1.00 44.28 112 THR A N 1
ATOM 897 C CA . THR A 1 112 ? 5.473 10.272 4.873 1.00 44.28 112 THR A CA 1
ATOM 898 C C . THR A 1 112 ? 6.006 9.112 5.708 1.00 44.28 112 THR A C 1
ATOM 900 O O . THR A 1 112 ? 5.335 8.080 5.793 1.00 44.28 112 THR A O 1
ATOM 903 N N . CYS A 1 113 ? 7.255 9.254 6.162 1.00 34.16 113 CYS A N 1
ATOM 904 C CA . CYS A 1 113 ? 7.955 8.323 7.047 1.00 34.16 113 CYS A CA 1
ATOM 905 C C . CYS A 1 113 ? 7.314 8.277 8.436 1.00 34.16 113 CYS A C 1
ATOM 907 O O . CYS A 1 113 ? 6.827 9.339 8.887 1.00 34.16 113 CYS A O 1
#